Protein AF-A0AA40BLQ3-F1 (afdb_monomer_lite)

Structure (mmCIF, N/CA/C/O backbone):
data_AF-A0AA40BLQ3-F1
#
_entry.id   AF-A0AA40BLQ3-F1
#
loop_
_atom_site.group_PDB
_atom_site.id
_atom_site.type_symbol
_atom_site.label_atom_id
_atom_site.label_alt_id
_atom_site.label_comp_id
_atom_site.label_asym_id
_atom_site.label_entity_id
_atom_site.label_seq_id
_atom_site.pdbx_PDB_ins_code
_atom_site.Cartn_x
_atom_site.Cartn_y
_atom_site.Cartn_z
_atom_site.occupancy
_atom_site.B_iso_or_equiv
_atom_site.auth_seq_id
_atom_site.auth_comp_id
_atom_site.auth_asym_id
_atom_site.auth_atom_id
_atom_site.pdbx_PDB_model_num
ATOM 1 N N . ARG A 1 1 ? 8.616 15.559 1.045 1.00 57.03 1 ARG A N 1
ATOM 2 C CA . ARG A 1 1 ? 8.613 15.301 2.509 1.00 57.03 1 ARG A CA 1
ATOM 3 C C . ARG A 1 1 ? 8.251 13.844 2.797 1.00 57.03 1 ARG A C 1
ATOM 5 O O . ARG A 1 1 ? 8.937 13.217 3.595 1.00 57.03 1 ARG A O 1
ATOM 12 N N . ASP A 1 2 ? 7.285 13.286 2.068 1.00 71.44 2 ASP A N 1
ATOM 13 C CA . ASP A 1 2 ? 6.775 11.929 2.323 1.00 71.44 2 ASP A CA 1
ATOM 14 C C . ASP A 1 2 ? 7.686 10.817 1.805 1.00 71.44 2 ASP A C 1
ATOM 16 O O . ASP A 1 2 ? 7.939 9.869 2.535 1.00 71.44 2 ASP A O 1
ATOM 20 N N . ALA A 1 3 ? 8.308 10.982 0.632 1.00 75.06 3 ALA A N 1
ATOM 21 C CA . ALA A 1 3 ? 9.298 10.019 0.131 1.00 75.06 3 ALA A CA 1
ATOM 22 C C . ALA A 1 3 ? 10.501 9.846 1.083 1.00 75.06 3 ALA A C 1
ATOM 24 O O . ALA A 1 3 ? 10.988 8.740 1.292 1.00 75.06 3 ALA A O 1
ATOM 25 N N . HIS A 1 4 ? 10.948 10.938 1.714 1.00 77.75 4 HIS A N 1
ATOM 26 C CA . HIS A 1 4 ? 12.031 10.900 2.698 1.00 77.75 4 HIS A CA 1
ATOM 27 C C . HIS A 1 4 ? 11.604 10.200 3.997 1.00 77.75 4 HIS A C 1
ATOM 29 O O . HIS A 1 4 ? 12.368 9.416 4.552 1.00 77.75 4 HIS A O 1
ATOM 35 N N . ARG A 1 5 ? 10.375 10.446 4.479 1.00 79.38 5 ARG A N 1
ATOM 36 C CA . ARG A 1 5 ? 9.813 9.710 5.624 1.00 79.38 5 ARG A CA 1
ATOM 37 C C . ARG A 1 5 ? 9.677 8.224 5.316 1.00 79.38 5 ARG A C 1
ATOM 39 O O . ARG A 1 5 ? 10.135 7.417 6.109 1.00 79.38 5 ARG A O 1
ATOM 46 N N . PHE A 1 6 ? 9.140 7.880 4.149 1.00 80.88 6 PHE A N 1
ATOM 47 C CA . PHE A 1 6 ? 9.018 6.501 3.687 1.00 80.88 6 PHE A CA 1
ATOM 48 C C . PHE A 1 6 ? 10.376 5.787 3.675 1.00 80.88 6 PHE A C 1
ATOM 50 O O . PHE A 1 6 ? 10.519 4.726 4.276 1.00 80.88 6 PHE A O 1
ATOM 57 N N . ALA A 1 7 ? 11.396 6.402 3.069 1.00 84.19 7 ALA A N 1
ATOM 58 C CA . ALA A 1 7 ? 12.730 5.815 3.001 1.00 84.19 7 ALA A CA 1
ATOM 59 C C . ALA A 1 7 ? 13.344 5.577 4.390 1.00 84.19 7 ALA A C 1
ATOM 61 O O . ALA A 1 7 ? 13.992 4.557 4.597 1.00 84.19 7 ALA A O 1
ATOM 62 N N . LEU A 1 8 ? 13.122 6.481 5.352 1.00 85.81 8 LEU A N 1
ATOM 63 C CA . LEU A 1 8 ? 13.596 6.302 6.727 1.00 85.81 8 LEU A CA 1
ATOM 64 C C . LEU A 1 8 ? 12.806 5.232 7.487 1.00 85.81 8 LEU A C 1
ATOM 66 O O . LEU A 1 8 ? 13.413 4.397 8.153 1.00 85.81 8 LEU A O 1
ATOM 70 N N . SER A 1 9 ? 11.477 5.232 7.374 1.00 85.12 9 SER A N 1
ATOM 71 C CA . SER A 1 9 ? 10.600 4.277 8.061 1.00 85.12 9 SER A CA 1
ATOM 72 C C . SER A 1 9 ? 10.813 2.840 7.585 1.00 85.12 9 SER A C 1
ATOM 74 O O . SER A 1 9 ? 10.802 1.921 8.397 1.00 85.12 9 SER A O 1
ATOM 76 N N . TYR A 1 10 ? 11.054 2.641 6.287 1.00 85.44 10 TYR A N 1
ATOM 77 C CA . TYR A 1 10 ? 11.221 1.313 5.685 1.00 85.44 10 TYR A CA 1
ATOM 78 C C . TYR A 1 10 ? 12.672 0.978 5.328 1.00 85.44 10 TYR A C 1
ATOM 80 O O . TYR A 1 10 ? 12.923 -0.016 4.645 1.00 85.44 10 TYR A O 1
ATOM 88 N N . ARG A 1 11 ? 13.637 1.769 5.819 1.00 90.25 11 ARG A N 1
ATOM 89 C CA . ARG A 1 11 ? 15.070 1.618 5.528 1.00 90.25 11 ARG A CA 1
ATOM 90 C C . ARG A 1 11 ? 15.557 0.181 5.686 1.00 90.25 11 ARG A C 1
ATOM 92 O O . ARG A 1 11 ? 16.210 -0.343 4.794 1.00 90.25 11 ARG A O 1
ATOM 99 N N . TRP A 1 12 ? 15.184 -0.458 6.793 1.00 88.69 12 TRP A N 1
ATOM 100 C CA . TRP A 1 12 ? 15.569 -1.834 7.100 1.00 88.69 12 TRP A CA 1
ATOM 101 C C . TRP A 1 12 ? 15.154 -2.825 6.004 1.00 88.69 12 TRP A C 1
ATOM 103 O O . TRP A 1 12 ? 15.953 -3.652 5.576 1.00 88.69 12 TRP A O 1
ATOM 113 N N . VAL A 1 13 ? 13.919 -2.719 5.506 1.00 88.62 13 VAL A N 1
ATOM 114 C CA . VAL A 1 13 ? 13.393 -3.603 4.453 1.00 88.62 13 VAL A CA 1
ATOM 115 C C . VAL A 1 13 ? 14.105 -3.346 3.127 1.00 88.62 13 VAL A C 1
ATOM 117 O O . VAL A 1 13 ? 14.470 -4.289 2.427 1.00 88.62 13 VAL A O 1
ATOM 120 N N . ILE A 1 14 ? 14.337 -2.071 2.805 1.00 88.81 14 ILE A N 1
ATOM 121 C CA . ILE A 1 14 ? 15.025 -1.656 1.578 1.00 88.81 14 ILE A CA 1
ATOM 122 C C . ILE A 1 14 ? 16.477 -2.156 1.576 1.00 88.81 14 ILE A C 1
ATOM 124 O O . ILE A 1 14 ? 16.952 -2.628 0.548 1.00 88.81 14 ILE A O 1
ATOM 128 N N . GLU A 1 15 ? 17.173 -2.095 2.715 1.00 91.81 15 GLU A N 1
ATOM 129 C CA . GLU A 1 15 ? 18.561 -2.559 2.842 1.00 91.81 15 GLU A CA 1
ATOM 130 C C . GLU A 1 15 ? 18.679 -4.090 2.785 1.00 91.81 15 GLU A C 1
ATOM 132 O O . GLU A 1 15 ? 19.634 -4.605 2.207 1.00 91.81 15 GLU A O 1
ATOM 137 N N . GLN A 1 16 ? 17.711 -4.830 3.336 1.00 93.19 16 GLN A N 1
ATOM 138 C CA . GLN A 1 16 ? 17.728 -6.298 3.311 1.00 93.19 16 GLN A CA 1
ATOM 139 C C . GLN A 1 16 ? 17.317 -6.900 1.963 1.00 93.19 16 GLN A C 1
ATOM 141 O O . GLN A 1 16 ? 17.788 -7.978 1.601 1.00 93.19 16 GLN A O 1
ATOM 146 N N . ALA A 1 17 ? 16.429 -6.231 1.225 1.00 89.38 17 ALA A N 1
ATOM 147 C CA . ALA A 1 17 ? 15.848 -6.758 -0.008 1.00 89.38 17 ALA A CA 1
ATOM 148 C C . ALA A 1 17 ? 15.738 -5.677 -1.104 1.00 89.38 17 ALA A C 1
ATOM 150 O O . ALA A 1 17 ? 14.639 -5.392 -1.593 1.00 89.38 17 ALA A O 1
ATOM 151 N N . PRO A 1 18 ? 16.863 -5.059 -1.516 1.00 85.62 18 PRO A N 1
ATOM 152 C CA . PRO A 1 18 ? 16.845 -3.898 -2.407 1.00 85.62 18 PRO A CA 1
ATOM 153 C C . PRO A 1 18 ? 16.255 -4.225 -3.781 1.00 85.62 18 PRO A C 1
ATOM 155 O O . PRO A 1 18 ? 15.483 -3.439 -4.328 1.00 85.62 18 PRO A O 1
ATOM 158 N N . LEU A 1 19 ? 16.554 -5.411 -4.323 1.00 85.69 19 LEU A N 1
ATOM 159 C CA . LEU A 1 19 ? 16.036 -5.831 -5.623 1.00 85.69 19 LEU A CA 1
ATOM 160 C C . LEU A 1 19 ? 14.528 -6.106 -5.574 1.00 85.69 19 LEU A C 1
ATOM 162 O O . LEU A 1 19 ? 13.806 -5.736 -6.494 1.00 85.69 19 LEU A O 1
ATOM 166 N N . GLN A 1 20 ? 14.033 -6.718 -4.495 1.00 86.25 20 GLN A N 1
ATOM 167 C CA . GLN A 1 20 ? 12.602 -6.955 -4.303 1.00 86.25 20 GLN A CA 1
ATOM 168 C C . GLN A 1 20 ? 11.838 -5.643 -4.088 1.00 86.25 20 GLN A C 1
ATOM 170 O O . GLN A 1 20 ? 10.748 -5.468 -4.638 1.00 86.25 20 GLN A O 1
ATOM 175 N N . ALA A 1 21 ? 12.409 -4.700 -3.333 1.00 85.56 21 ALA A N 1
ATOM 176 C CA . ALA A 1 21 ? 11.837 -3.368 -3.161 1.00 85.56 21 ALA A CA 1
ATOM 177 C C . ALA A 1 21 ? 11.759 -2.625 -4.507 1.00 85.56 21 ALA A C 1
ATOM 179 O O . ALA A 1 21 ? 10.723 -2.055 -4.842 1.00 85.56 21 ALA A O 1
ATOM 180 N N . TYR A 1 22 ? 12.809 -2.716 -5.324 1.00 83.94 22 TYR A N 1
ATOM 181 C CA . TYR A 1 22 ? 12.837 -2.134 -6.664 1.00 83.94 22 TYR A CA 1
ATOM 182 C C . TYR A 1 22 ? 11.815 -2.775 -7.618 1.00 83.94 22 TYR A C 1
ATOM 184 O O . TYR A 1 22 ? 10.989 -2.081 -8.212 1.00 83.94 22 TYR A O 1
ATOM 192 N N . ALA A 1 23 ? 11.819 -4.107 -7.720 1.00 83.81 23 ALA A N 1
ATOM 193 C CA . ALA A 1 23 ? 10.913 -4.848 -8.593 1.00 83.81 23 ALA A CA 1
ATOM 194 C C . ALA A 1 23 ? 9.443 -4.618 -8.217 1.00 83.81 23 ALA A C 1
ATOM 196 O O . ALA A 1 23 ? 8.608 -4.416 -9.096 1.00 83.81 23 ALA A O 1
ATOM 197 N N . SER A 1 24 ? 9.117 -4.593 -6.921 1.00 84.38 24 SER A N 1
ATOM 198 C CA . SER A 1 24 ? 7.752 -4.299 -6.473 1.00 84.38 24 SER A CA 1
ATOM 199 C C . SER A 1 24 ? 7.341 -2.864 -6.820 1.00 84.38 24 SER A C 1
ATOM 201 O O . SER A 1 24 ? 6.254 -2.668 -7.361 1.00 84.38 24 SER A O 1
ATOM 203 N N . ALA A 1 25 ? 8.218 -1.874 -6.630 1.00 83.31 25 ALA A N 1
ATOM 204 C CA . ALA A 1 25 ? 7.936 -0.491 -7.008 1.00 83.31 25 ALA A CA 1
ATOM 205 C C . ALA A 1 25 ? 7.631 -0.332 -8.511 1.00 83.31 25 ALA A C 1
ATOM 207 O O . ALA A 1 25 ? 6.691 0.375 -8.869 1.00 83.31 25 ALA A O 1
ATOM 208 N N . LEU A 1 26 ? 8.365 -1.019 -9.393 1.00 83.94 26 LEU A N 1
ATOM 209 C CA . LEU A 1 26 ? 8.106 -1.016 -10.842 1.00 83.94 26 LEU A CA 1
ATOM 210 C C . LEU A 1 26 ? 6.784 -1.697 -11.212 1.00 83.94 26 LEU A C 1
ATOM 212 O O . LEU A 1 26 ? 5.991 -1.179 -12.006 1.00 83.94 26 LEU A O 1
ATOM 216 N N . VAL A 1 27 ? 6.524 -2.862 -10.620 1.00 83.19 27 VAL A N 1
ATOM 217 C CA . VAL A 1 27 ? 5.322 -3.660 -10.894 1.00 83.19 27 VAL A CA 1
ATOM 218 C C . VAL A 1 27 ? 4.064 -2.900 -10.489 1.00 83.19 27 VAL A C 1
ATOM 220 O O . VAL A 1 27 ? 3.124 -2.821 -11.284 1.00 83.19 27 VAL A O 1
ATOM 223 N N . PHE A 1 28 ? 4.079 -2.283 -9.307 1.00 81.75 28 PHE A N 1
ATOM 224 C CA . PHE A 1 28 ? 2.954 -1.531 -8.751 1.00 81.75 28 PHE A CA 1
ATOM 225 C C . PHE A 1 28 ? 2.921 -0.053 -9.162 1.00 81.75 28 PHE A C 1
ATOM 227 O O . PHE A 1 28 ? 1.988 0.658 -8.794 1.00 81.75 28 PHE A O 1
ATOM 234 N N . ALA A 1 29 ? 3.883 0.426 -9.956 1.00 80.19 29 ALA A N 1
ATOM 235 C CA . ALA A 1 29 ? 3.800 1.767 -10.515 1.00 80.19 29 ALA A CA 1
ATOM 236 C C . ALA A 1 29 ? 2.580 1.901 -11.445 1.00 80.19 29 ALA A C 1
ATOM 238 O O . ALA A 1 29 ? 2.271 1.015 -12.251 1.00 80.19 29 ALA A O 1
ATOM 239 N N . LEU A 1 30 ? 1.921 3.055 -11.341 1.00 77.88 30 LEU A N 1
ATOM 240 C CA . LEU A 1 30 ? 0.843 3.522 -12.212 1.00 77.88 30 LEU A CA 1
ATOM 241 C C . LEU A 1 30 ? 1.187 3.342 -13.696 1.00 77.88 30 LEU A C 1
ATOM 243 O O . LEU A 1 30 ? 2.278 3.722 -14.128 1.00 77.88 30 LEU A O 1
ATOM 247 N N . ALA A 1 31 ? 0.243 2.824 -14.487 1.00 75.88 31 ALA A N 1
ATOM 248 C CA . ALA A 1 31 ? 0.454 2.533 -15.909 1.00 75.88 31 ALA A CA 1
ATOM 249 C C . ALA A 1 31 ? 0.873 3.770 -16.731 1.00 75.88 31 ALA A C 1
ATOM 251 O O . ALA A 1 31 ? 1.665 3.642 -17.662 1.00 75.88 31 ALA A O 1
ATOM 252 N N . GLY A 1 32 ? 0.386 4.960 -16.360 1.00 76.88 32 GLY A N 1
ATOM 253 C CA . GLY A 1 32 ? 0.742 6.237 -16.991 1.00 76.88 32 GLY A CA 1
ATOM 254 C C . GLY A 1 32 ? 1.917 6.983 -16.346 1.00 76.88 32 GLY A C 1
ATOM 255 O O . GLY A 1 32 ? 2.222 8.099 -16.759 1.00 76.88 32 GLY A O 1
ATOM 256 N N . SER A 1 33 ? 2.565 6.423 -15.318 1.00 81.38 33 SER A N 1
ATOM 257 C CA . SER A 1 33 ? 3.660 7.107 -14.621 1.00 81.38 33 SER A CA 1
ATOM 258 C C . SER A 1 33 ? 4.921 7.188 -15.480 1.00 81.38 33 SER A C 1
ATOM 260 O O . SER A 1 33 ? 5.312 6.214 -16.128 1.00 81.38 33 SER A O 1
ATOM 262 N N . LEU A 1 34 ? 5.624 8.323 -15.393 1.00 82.38 34 LEU A N 1
ATOM 263 C CA . LEU A 1 34 ? 6.947 8.514 -15.999 1.00 82.38 34 LEU A CA 1
ATOM 264 C C . LEU A 1 34 ? 7.934 7.415 -15.584 1.00 82.38 34 LEU A C 1
ATOM 266 O O . LEU A 1 34 ? 8.732 6.977 -16.403 1.00 82.38 34 LEU A O 1
ATOM 270 N N . ILE A 1 35 ? 7.844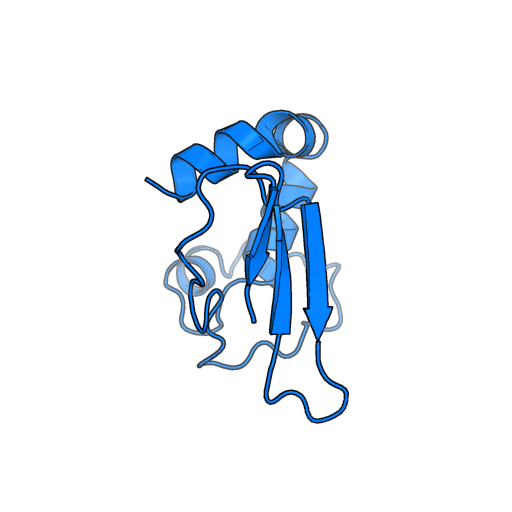 6.916 -14.348 1.00 81.25 35 ILE A N 1
ATOM 271 C CA . ILE A 1 35 ? 8.711 5.837 -13.853 1.00 81.25 35 ILE A CA 1
ATOM 272 C C . ILE A 1 35 ? 8.465 4.556 -14.660 1.00 81.25 35 ILE A C 1
ATOM 274 O O . ILE A 1 35 ? 9.404 3.939 -15.152 1.00 81.25 35 ILE A O 1
ATOM 278 N N . LYS A 1 36 ? 7.199 4.188 -14.880 1.00 81.81 36 LYS A N 1
ATOM 279 C CA . LYS A 1 36 ? 6.846 2.992 -15.655 1.00 81.81 36 LYS A CA 1
ATOM 280 C C . LYS A 1 36 ? 7.241 3.122 -17.126 1.00 81.81 36 LYS A C 1
ATOM 282 O O . LYS A 1 36 ? 7.626 2.136 -17.745 1.00 81.81 36 LYS A O 1
ATOM 287 N N . ALA A 1 37 ? 7.187 4.337 -17.674 1.00 83.75 37 ALA A N 1
ATOM 288 C CA . ALA A 1 37 ? 7.636 4.622 -19.033 1.00 83.75 37 ALA A CA 1
ATOM 289 C C . ALA A 1 37 ? 9.168 4.542 -19.178 1.00 83.75 37 ALA A C 1
ATOM 291 O O . ALA A 1 37 ? 9.655 3.885 -20.096 1.00 83.75 37 ALA A O 1
ATOM 292 N N . CYS A 1 38 ? 9.926 5.174 -18.276 1.00 88.69 38 CYS A N 1
ATOM 293 C CA . CYS A 1 38 ? 11.390 5.218 -18.324 1.00 88.69 38 CYS A CA 1
ATOM 294 C C . CYS A 1 38 ? 12.039 3.855 -18.057 1.00 88.69 38 CYS A C 1
ATOM 296 O O . CYS A 1 38 ? 13.031 3.521 -18.695 1.00 88.69 38 CYS A O 1
ATOM 298 N N . PHE A 1 39 ? 11.464 3.064 -17.152 1.00 86.12 39 PHE A N 1
ATOM 299 C CA . PHE A 1 39 ? 12.035 1.796 -16.693 1.00 86.12 39 PHE A CA 1
ATOM 300 C C . PHE A 1 39 ? 11.301 0.569 -17.250 1.00 86.12 39 PHE A C 1
ATOM 302 O O . PHE A 1 39 ? 11.411 -0.533 -16.720 1.00 86.12 39 PHE A O 1
ATOM 309 N N . LYS A 1 40 ? 10.562 0.733 -18.353 1.00 83.38 40 LYS A N 1
ATOM 310 C CA . LYS A 1 40 ? 9.811 -0.355 -18.998 1.00 83.38 40 LYS A CA 1
ATOM 311 C C . LYS A 1 40 ? 10.692 -1.553 -19.380 1.00 83.38 40 LYS A C 1
ATOM 313 O O . LYS A 1 40 ? 10.228 -2.685 -19.361 1.00 83.38 40 LYS A O 1
ATOM 318 N N . ALA A 1 41 ? 11.953 -1.302 -19.734 1.00 86.00 41 ALA A N 1
ATOM 319 C CA . ALA A 1 41 ? 12.917 -2.340 -20.104 1.00 86.00 41 ALA A CA 1
ATOM 320 C C . ALA A 1 41 ? 13.442 -3.152 -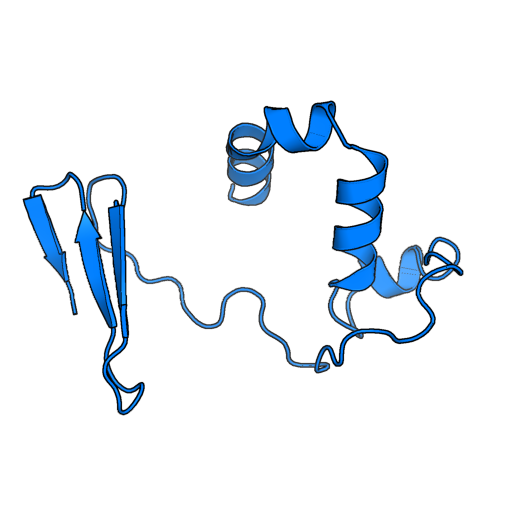18.905 1.00 86.00 41 ALA A C 1
ATOM 322 O O . ALA A 1 41 ? 14.042 -4.202 -19.099 1.00 86.00 41 ALA A O 1
ATOM 323 N N . GLU A 1 42 ? 13.230 -2.665 -17.683 1.00 86.31 42 GLU A N 1
ATOM 324 C CA . GLU A 1 42 ? 13.694 -3.293 -16.442 1.00 86.31 42 GLU A CA 1
ATOM 325 C C . GLU A 1 42 ? 12.570 -4.060 -15.734 1.00 86.31 42 GLU A C 1
ATOM 327 O O . GLU A 1 42 ? 12.722 -4.510 -14.596 1.00 86.31 42 GLU A O 1
ATOM 332 N N . GLU A 1 43 ? 11.417 -4.207 -16.392 1.00 84.00 43 GLU A N 1
ATOM 333 C CA . GLU A 1 43 ? 10.309 -4.975 -15.849 1.00 84.00 43 GLU A CA 1
ATOM 334 C C . GLU A 1 43 ? 10.694 -6.458 -15.722 1.00 84.00 43 GLU A C 1
ATOM 336 O O . GLU A 1 43 ? 11.245 -7.036 -16.659 1.00 84.00 43 GLU A O 1
ATOM 341 N N . PRO A 1 44 ? 10.408 -7.107 -14.581 1.00 80.56 44 PRO A N 1
ATOM 342 C CA . PRO A 1 44 ? 10.886 -8.462 -14.369 1.00 80.56 44 PRO A CA 1
ATOM 343 C C . PRO A 1 44 ? 10.132 -9.481 -15.235 1.00 80.56 44 PRO A C 1
ATOM 345 O O . PRO A 1 44 ? 8.932 -9.690 -15.055 1.00 80.56 44 PRO A O 1
ATOM 348 N N . ASP A 1 45 ? 10.857 -10.195 -16.099 1.00 81.31 45 ASP A N 1
ATOM 349 C CA . ASP A 1 45 ? 10.296 -11.211 -17.010 1.00 81.31 45 ASP A CA 1
ATOM 350 C C . ASP A 1 45 ? 9.640 -12.404 -16.291 1.00 81.31 45 ASP A C 1
ATOM 352 O O . ASP A 1 45 ? 8.795 -13.108 -16.847 1.00 81.31 45 ASP A O 1
ATOM 356 N N . TRP A 1 46 ? 10.018 -12.653 -15.032 1.00 81.94 46 TRP A N 1
ATOM 357 C CA . TRP A 1 46 ? 9.469 -13.745 -14.223 1.00 81.94 46 TRP A CA 1
ATOM 358 C C . TRP A 1 46 ? 8.032 -13.483 -13.741 1.00 81.94 46 TRP A C 1
ATOM 360 O O . TRP A 1 46 ? 7.367 -14.401 -13.254 1.00 81.94 46 TRP A O 1
ATOM 370 N N . ILE A 1 47 ? 7.515 -12.263 -13.912 1.00 78.81 47 ILE A N 1
ATOM 371 C CA . ILE A 1 47 ? 6.131 -11.907 -13.592 1.00 78.81 47 ILE A CA 1
ATOM 372 C C . ILE A 1 47 ? 5.269 -12.129 -14.834 1.00 78.81 47 ILE A C 1
ATOM 374 O O . ILE A 1 47 ? 5.119 -11.263 -15.690 1.00 78.81 47 ILE A O 1
ATOM 378 N N . ARG A 1 48 ? 4.674 -13.323 -14.919 1.00 70.62 48 ARG A N 1
ATOM 379 C CA . ARG A 1 48 ? 3.822 -13.730 -16.051 1.00 70.62 48 ARG A CA 1
ATOM 380 C C . ARG A 1 48 ? 2.514 -12.947 -16.159 1.00 70.62 48 ARG A C 1
ATOM 382 O O . ARG A 1 48 ? 2.033 -12.723 -17.265 1.00 70.62 48 ARG A O 1
ATOM 389 N N . THR A 1 49 ? 1.947 -12.541 -15.026 1.00 73.88 49 THR A N 1
ATOM 390 C CA . THR A 1 49 ? 0.681 -11.805 -14.966 1.00 73.88 49 THR A CA 1
ATOM 391 C C . THR A 1 49 ? 0.909 -10.535 -14.177 1.00 73.88 49 THR A C 1
ATOM 393 O O . THR A 1 49 ? 1.223 -10.590 -12.987 1.00 73.88 49 THR A O 1
ATOM 396 N N . LYS A 1 50 ? 0.762 -9.385 -14.833 1.00 72.06 50 LYS A N 1
ATOM 397 C CA . LYS A 1 50 ? 0.824 -8.113 -14.123 1.00 72.06 50 LYS A CA 1
ATOM 398 C C . LYS A 1 50 ? -0.456 -7.912 -13.315 1.00 72.06 50 LYS A C 1
ATOM 400 O O . LYS A 1 50 ? -1.531 -8.258 -13.812 1.00 72.06 50 LYS A O 1
ATOM 405 N N . PRO A 1 51 ? -0.359 -7.354 -12.099 1.00 70.62 51 PRO A N 1
ATOM 406 C CA . PRO A 1 51 ? -1.545 -6.906 -11.391 1.00 70.62 51 PRO A CA 1
ATOM 407 C C . PRO A 1 51 ? -2.298 -5.902 -12.267 1.00 70.62 51 PRO A C 1
ATOM 409 O O . PRO A 1 51 ? -1.683 -5.095 -12.971 1.00 70.62 51 PRO A O 1
ATOM 412 N N . VAL A 1 52 ? -3.629 -5.969 -12.237 1.00 72.88 52 VAL A N 1
ATOM 413 C CA . VAL A 1 52 ? -4.465 -4.934 -12.846 1.00 72.88 52 VAL A CA 1
ATOM 414 C C . VAL A 1 52 ? -4.266 -3.677 -12.009 1.00 72.88 52 VAL A C 1
ATOM 416 O O . VAL A 1 52 ? -4.727 -3.601 -10.876 1.00 72.88 52 VAL A O 1
ATOM 419 N N . VAL A 1 53 ? -3.506 -2.729 -12.548 1.00 71.12 53 VAL A N 1
ATOM 420 C CA . VAL A 1 53 ? -3.326 -1.398 -11.971 1.00 71.12 53 VAL A CA 1
ATOM 421 C C . VAL A 1 53 ? -4.012 -0.439 -12.926 1.00 71.12 53 VAL A C 1
ATOM 423 O O . VAL A 1 53 ? -3.582 -0.292 -14.073 1.00 71.12 53 VAL A O 1
ATOM 426 N N . GLU A 1 54 ? -5.113 0.149 -12.472 1.00 70.19 54 GLU A N 1
ATOM 427 C CA . GLU A 1 54 ? -5.899 1.093 -13.262 1.00 70.19 54 GLU A CA 1
ATOM 428 C C . GLU A 1 54 ? -5.068 2.348 -13.581 1.00 70.19 54 GLU A C 1
ATOM 430 O O . GLU A 1 54 ? -4.135 2.712 -12.857 1.00 70.19 54 GLU A O 1
ATOM 435 N N . ALA A 1 55 ? -5.363 2.999 -14.708 1.00 66.75 55 ALA A N 1
ATOM 436 C CA . ALA A 1 55 ? -4.621 4.186 -15.142 1.00 66.75 55 ALA A CA 1
ATOM 437 C C . ALA A 1 55 ? -4.798 5.368 -14.172 1.00 66.75 55 ALA A C 1
ATOM 439 O O . ALA A 1 55 ? -3.913 6.215 -14.053 1.00 66.75 55 ALA A O 1
ATOM 440 N N . ASP A 1 56 ? -5.927 5.383 -13.476 1.00 67.69 56 ASP A N 1
ATOM 441 C CA . ASP A 1 56 ? -6.384 6.327 -12.465 1.00 67.69 56 ASP A CA 1
ATOM 442 C C . ASP A 1 56 ? -6.194 5.812 -11.028 1.00 67.69 56 ASP A C 1
ATOM 444 O O . ASP A 1 56 ? -6.679 6.437 -10.085 1.00 67.69 56 ASP A O 1
ATOM 448 N N . TRP A 1 57 ? -5.433 4.724 -10.835 1.00 67.31 57 TRP A N 1
ATOM 449 C CA . TRP A 1 57 ? -5.084 4.216 -9.508 1.00 67.31 57 TRP A CA 1
ATOM 450 C C . TRP A 1 57 ? -4.358 5.282 -8.677 1.00 67.31 57 TRP A C 1
ATOM 452 O O . TRP A 1 57 ? -3.151 5.502 -8.798 1.00 67.31 57 TRP A O 1
ATOM 462 N N . ASN A 1 58 ? -5.073 5.945 -7.779 1.00 66.94 58 ASN A N 1
ATOM 463 C CA . ASN A 1 58 ? -4.447 6.891 -6.876 1.00 66.94 58 ASN A CA 1
ATOM 464 C C . ASN A 1 58 ? -3.868 6.142 -5.668 1.00 66.94 58 ASN A C 1
ATOM 466 O O . ASN A 1 58 ? -4.607 5.599 -4.850 1.00 66.94 58 ASN A O 1
ATOM 470 N N . ALA A 1 59 ? -2.537 6.160 -5.528 1.00 68.12 59 ALA A N 1
ATOM 471 C CA . ALA A 1 59 ? -1.840 5.561 -4.387 1.00 68.12 59 ALA A CA 1
ATOM 472 C C . ALA A 1 59 ? -2.279 6.148 -3.029 1.00 68.12 59 ALA A C 1
ATOM 474 O O . ALA A 1 59 ? -2.081 5.511 -1.998 1.00 68.12 59 ALA A O 1
ATOM 475 N N . CYS A 1 60 ? -2.877 7.344 -3.022 1.00 74.06 60 CYS A N 1
ATOM 476 C CA . CYS A 1 60 ? -3.528 7.934 -1.861 1.00 74.06 60 CYS A CA 1
ATOM 477 C C . CYS A 1 60 ? -4.792 8.687 -2.298 1.00 74.06 60 CYS A C 1
ATOM 479 O O . CYS A 1 60 ? -4.732 9.860 -2.669 1.00 74.06 60 CYS A O 1
ATOM 481 N N . LEU A 1 61 ? -5.945 8.010 -2.259 1.00 77.19 61 LEU A N 1
ATOM 482 C CA . LEU A 1 61 ? -7.244 8.625 -2.567 1.00 77.19 61 LEU A CA 1
ATOM 483 C C . LEU A 1 61 ? -7.561 9.792 -1.624 1.00 77.19 61 LEU A C 1
ATOM 485 O O . LEU A 1 61 ? -8.091 10.812 -2.059 1.00 77.19 61 LEU A O 1
ATOM 489 N N . GLN A 1 62 ? -7.215 9.643 -0.345 1.00 81.31 62 GLN A N 1
ATOM 490 C CA . GLN A 1 62 ? -7.459 10.640 0.685 1.00 81.31 62 GLN A CA 1
ATOM 491 C C . GLN A 1 62 ? -6.491 10.439 1.854 1.00 81.31 62 GLN A C 1
ATOM 493 O O . GLN A 1 62 ? -6.354 9.331 2.370 1.00 81.31 62 GLN A O 1
ATOM 498 N N . THR A 1 63 ? -5.860 11.523 2.305 1.00 84.00 63 THR A N 1
ATOM 499 C CA . THR A 1 63 ? -5.092 11.533 3.554 1.00 84.00 63 THR A CA 1
ATOM 500 C C . THR A 1 63 ? -6.016 11.954 4.691 1.00 84.00 63 THR A C 1
ATOM 502 O O . THR A 1 63 ? -6.579 13.049 4.664 1.00 84.00 63 THR A O 1
ATOM 505 N N . LEU A 1 64 ? -6.178 11.090 5.693 1.00 85.44 64 LEU A N 1
ATOM 506 C CA . LEU A 1 64 ? -6.931 11.400 6.907 1.00 85.44 64 LEU A CA 1
ATOM 507 C C . LEU A 1 64 ? -5.981 11.994 7.947 1.00 85.44 64 LEU A C 1
ATOM 509 O O . LEU A 1 64 ? -5.248 11.283 8.632 1.00 85.44 64 LEU A O 1
ATOM 513 N N . GLU A 1 65 ? -5.965 13.321 8.025 1.00 86.62 65 GLU A N 1
ATOM 514 C CA . GLU A 1 65 ? -5.179 14.061 9.010 1.00 86.62 65 GLU A CA 1
ATOM 515 C C . GLU A 1 65 ? -6.008 14.353 10.266 1.00 86.62 65 GLU A C 1
ATOM 517 O O . GLU A 1 65 ? -7.227 14.508 10.213 1.00 86.62 65 GLU A O 1
ATOM 522 N N . GLY A 1 66 ? -5.340 14.473 11.413 1.00 86.94 66 GLY A N 1
ATOM 523 C CA . GLY A 1 66 ? -5.975 14.963 12.637 1.00 86.94 66 GLY A CA 1
ATOM 524 C C . GLY A 1 66 ? -5.558 14.248 13.912 1.00 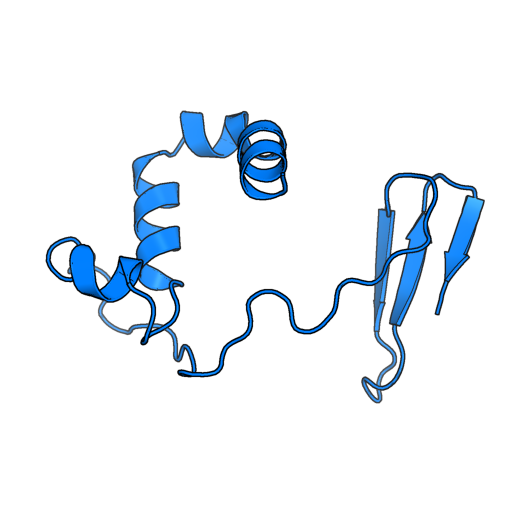86.94 66 GLY A C 1
ATOM 525 O O . GLY A 1 66 ? -5.833 14.777 14.989 1.00 86.94 66 GLY A O 1
ATOM 526 N N . HIS A 1 67 ? -4.927 13.076 13.820 1.00 92.56 67 HIS A N 1
ATOM 527 C CA . HIS A 1 67 ? -4.288 12.449 14.974 1.00 92.56 67 HIS A CA 1
ATOM 528 C C . HIS A 1 67 ? -2.988 13.175 15.330 1.00 92.56 67 HIS A C 1
ATOM 530 O O . HIS A 1 67 ? -2.207 13.554 14.456 1.00 92.56 67 HIS A O 1
ATOM 536 N N . GLY A 1 68 ? -2.789 13.406 16.625 1.00 91.50 68 GLY A N 1
ATOM 537 C CA . GLY A 1 68 ? -1.614 14.081 17.175 1.00 91.50 68 GLY A CA 1
ATOM 538 C C . GLY A 1 68 ? -0.427 13.147 17.408 1.00 91.50 68 GLY A C 1
ATOM 539 O O . GLY A 1 68 ? 0.675 13.624 17.668 1.00 91.50 68 GLY A O 1
ATOM 540 N N . ASN A 1 69 ? -0.645 11.834 17.315 1.00 91.44 69 ASN A N 1
ATOM 541 C CA . ASN A 1 69 ? 0.367 10.803 17.517 1.00 91.44 69 ASN A CA 1
ATOM 542 C C . ASN A 1 69 ? 0.168 9.633 16.533 1.00 91.44 69 ASN A C 1
ATOM 544 O O . ASN A 1 69 ? -0.646 9.726 15.611 1.00 91.44 69 ASN A O 1
ATOM 548 N N . SER A 1 70 ? 0.957 8.566 16.683 1.00 90.62 70 SER A N 1
ATOM 549 C CA . SER A 1 70 ? 0.902 7.394 15.811 1.00 90.62 70 SER A CA 1
ATOM 550 C C . SER A 1 70 ? -0.474 6.733 15.851 1.00 90.62 70 SER A C 1
ATOM 552 O O . SER A 1 70 ? -0.983 6.420 16.923 1.00 90.62 70 SER A O 1
ATOM 554 N N . VAL A 1 71 ? -1.045 6.489 14.670 1.00 93.69 71 VAL A N 1
ATOM 555 C CA . VAL A 1 71 ? -2.250 5.666 14.515 1.00 93.69 71 VAL A CA 1
ATOM 556 C C . VAL A 1 71 ? -1.851 4.208 14.723 1.00 93.69 71 VAL A C 1
ATOM 558 O O . VAL A 1 71 ? -0.910 3.730 14.084 1.00 93.69 71 VAL A O 1
ATOM 561 N N . CYS A 1 72 ? -2.542 3.516 15.621 1.00 93.00 72 CYS A N 1
ATOM 562 C CA . CYS A 1 72 ? -2.216 2.150 16.022 1.00 93.00 72 CYS A CA 1
ATOM 563 C C . CYS A 1 72 ? -3.098 1.126 15.302 1.00 93.00 72 CYS A C 1
ATOM 565 O O . CYS A 1 72 ? -2.621 0.040 14.968 1.00 93.00 72 CYS A O 1
ATOM 567 N N . SER A 1 73 ? -4.355 1.468 15.015 1.00 90.94 73 SER A N 1
ATOM 568 C CA . SER A 1 73 ? -5.271 0.602 14.276 1.00 90.94 73 SER A CA 1
ATOM 569 C C . SER A 1 73 ? -6.341 1.397 13.507 1.00 90.94 73 SER A C 1
ATOM 571 O O . SER A 1 73 ? -6.555 2.597 13.709 1.00 90.94 73 SER A O 1
ATOM 573 N N . VAL A 1 74 ? -6.954 0.719 12.532 1.00 93.62 74 VAL A N 1
ATOM 574 C CA . VAL A 1 74 ? -8.014 1.249 11.667 1.00 93.62 74 VAL A CA 1
ATOM 5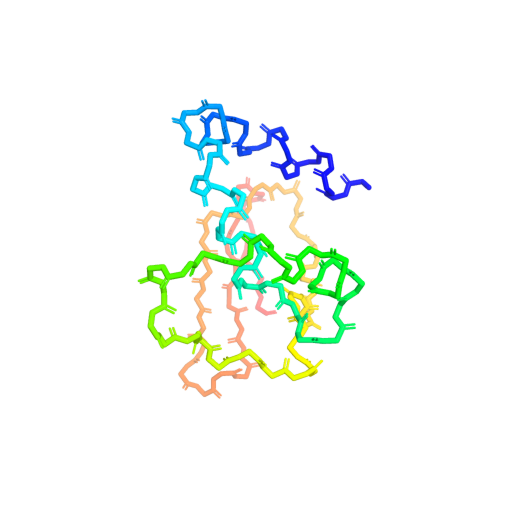75 C 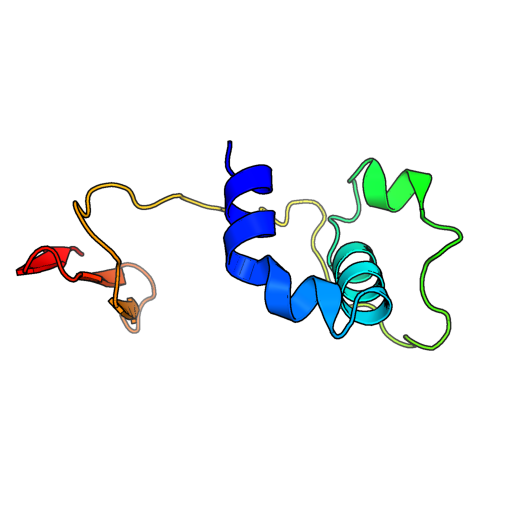C . VAL A 1 74 ? -9.070 0.173 11.411 1.00 93.62 74 VAL A C 1
ATOM 577 O O . VAL A 1 74 ? -8.738 -0.994 11.196 1.00 93.62 74 VAL A O 1
ATOM 580 N N . ALA A 1 75 ? -10.346 0.555 11.398 1.00 94.69 75 ALA A N 1
ATOM 581 C CA . ALA A 1 75 ? -11.470 -0.341 11.147 1.00 94.69 75 ALA A CA 1
ATOM 582 C C . ALA A 1 75 ? -12.466 0.286 10.169 1.00 94.69 75 ALA A C 1
ATOM 584 O O . ALA A 1 75 ? -12.936 1.403 10.372 1.00 94.69 75 ALA A O 1
ATOM 585 N N . PHE A 1 76 ? -12.831 -0.453 9.123 1.00 93.94 76 PHE A N 1
ATOM 586 C CA . PHE A 1 76 ? -13.843 -0.017 8.165 1.00 93.94 76 PHE A CA 1
ATOM 587 C C . PHE A 1 76 ? -15.241 -0.441 8.610 1.00 93.94 76 PHE A C 1
ATOM 589 O O . PHE A 1 76 ? -15.454 -1.546 9.114 1.00 93.94 76 PHE A O 1
ATOM 596 N N . SER A 1 77 ? -16.208 0.438 8.378 1.00 92.50 77 SER A N 1
ATOM 597 C CA . SER A 1 77 ? -17.624 0.079 8.431 1.00 92.50 77 SER A CA 1
ATOM 598 C C . SER A 1 77 ? -17.967 -0.960 7.348 1.00 92.50 77 SER A C 1
ATOM 600 O O . SER A 1 77 ? -17.369 -0.940 6.270 1.00 92.50 77 SER A O 1
ATOM 602 N N . PRO A 1 78 ? -18.941 -1.860 7.586 1.00 91.62 78 PRO A N 1
ATOM 603 C CA . PRO A 1 78 ? -19.322 -2.881 6.606 1.00 91.62 78 PRO A CA 1
ATOM 604 C C . PRO A 1 78 ? -19.857 -2.316 5.283 1.00 91.62 78 PRO A C 1
ATOM 606 O O . PRO A 1 78 ? -19.790 -2.990 4.260 1.00 91.62 78 PRO A O 1
ATOM 609 N N . ASP A 1 79 ? -20.401 -1.097 5.307 1.00 92.31 79 ASP A N 1
ATOM 610 C CA . ASP A 1 79 ? -20.898 -0.381 4.128 1.00 92.31 79 ASP A CA 1
ATOM 611 C C . ASP A 1 79 ? -19.808 0.446 3.418 1.00 92.31 79 ASP A C 1
ATOM 613 O O . ASP A 1 79 ? -20.072 1.026 2.365 1.00 92.31 79 ASP A O 1
ATOM 617 N N . GLY A 1 80 ? -18.591 0.500 3.974 1.00 88.81 80 GLY A N 1
ATOM 618 C CA . GLY A 1 80 ? -17.449 1.229 3.427 1.00 88.81 80 GLY A CA 1
ATOM 619 C C . GLY A 1 80 ? -17.568 2.754 3.491 1.00 88.81 80 GLY A C 1
ATOM 620 O O . GLY A 1 80 ? -16.717 3.441 2.932 1.00 88.81 80 GLY A O 1
ATOM 621 N N . GLN A 1 81 ? -18.592 3.307 4.151 1.00 91.00 81 GLN A N 1
ATOM 622 C CA . GLN A 1 81 ? -18.826 4.759 4.174 1.00 91.00 81 GLN A CA 1
ATOM 623 C C . GLN A 1 81 ? -18.047 5.482 5.273 1.00 91.00 81 GLN A C 1
ATOM 625 O O . GLN A 1 81 ? -17.873 6.698 5.221 1.00 91.00 81 GLN A O 1
ATOM 630 N N . ARG A 1 82 ? -17.621 4.746 6.299 1.00 90.75 82 ARG A N 1
ATOM 631 C CA . ARG A 1 82 ? -16.904 5.262 7.471 1.00 90.75 82 ARG A CA 1
ATOM 632 C C . ARG A 1 82 ? -15.689 4.409 7.796 1.00 90.75 82 ARG A C 1
ATOM 634 O O . ARG A 1 82 ? -15.714 3.189 7.599 1.00 90.75 82 ARG A O 1
ATOM 641 N N . LEU A 1 83 ? -14.671 5.037 8.368 1.00 93.06 83 LEU A N 1
ATOM 642 C CA . LEU A 1 83 ? -13.491 4.366 8.896 1.00 93.06 83 LEU A CA 1
ATOM 643 C C . LEU A 1 83 ? -13.198 4.913 10.285 1.00 93.06 83 LEU A C 1
ATOM 645 O O . LEU A 1 83 ? -13.019 6.108 10.438 1.00 93.06 83 LEU A O 1
ATOM 649 N N . ALA A 1 84 ? -13.107 4.041 11.281 1.00 92.94 84 ALA A N 1
ATOM 650 C CA . ALA A 1 84 ? -12.601 4.413 12.590 1.00 92.94 84 ALA A CA 1
ATOM 651 C C . ALA A 1 84 ? -11.073 4.266 12.630 1.00 92.94 84 ALA A C 1
ATOM 653 O O . ALA A 1 84 ? -10.543 3.268 12.141 1.00 92.94 84 ALA A O 1
ATOM 654 N N . SER A 1 85 ? -10.374 5.220 13.238 1.00 94.88 85 SER A N 1
ATOM 655 C CA . SER A 1 85 ? -8.933 5.169 13.504 1.00 94.88 85 SER A CA 1
ATOM 656 C C . SER A 1 85 ? -8.645 5.431 14.980 1.00 94.88 85 SER A C 1
ATOM 658 O O . SER A 1 85 ? -9.209 6.356 15.568 1.00 94.88 85 SER A O 1
ATOM 660 N N . ASP A 1 86 ? -7.762 4.631 15.575 1.00 94.69 86 ASP A N 1
ATOM 661 C CA . ASP A 1 86 ? -7.271 4.800 16.946 1.00 94.69 86 ASP A CA 1
ATOM 662 C C . ASP A 1 86 ? -5.788 5.178 16.966 1.00 94.69 86 ASP A C 1
ATOM 664 O O . ASP A 1 86 ? -5.022 4.814 16.074 1.00 94.69 86 ASP A O 1
ATOM 668 N N . SER A 1 87 ? -5.388 5.955 17.969 1.00 95.12 87 SER A N 1
ATOM 669 C CA . SER A 1 87 ? -4.065 6.572 18.033 1.00 95.12 87 SER A CA 1
ATOM 670 C C . SER A 1 87 ? -3.531 6.644 19.459 1.00 95.12 87 SER A C 1
ATOM 672 O O . SER A 1 87 ? -4.285 6.778 20.426 1.00 95.12 87 SER A O 1
ATOM 674 N N . ASP A 1 88 ? -2.204 6.665 19.572 1.00 94.88 88 ASP A N 1
ATOM 675 C CA . ASP A 1 88 ? -1.460 6.921 20.811 1.00 94.88 88 ASP A CA 1
ATOM 676 C C . ASP A 1 88 ? -1.713 8.330 21.394 1.00 94.88 88 ASP A C 1
ATOM 678 O O . ASP A 1 88 ? -1.198 8.675 22.458 1.00 94.88 88 ASP A O 1
ATOM 682 N N . ASP A 1 89 ? -2.486 9.184 20.714 1.00 94.50 89 ASP A N 1
ATOM 683 C CA . ASP A 1 89 ? -2.975 10.462 21.250 1.00 94.50 89 ASP A CA 1
ATOM 684 C C . ASP A 1 89 ? -4.187 10.312 22.187 1.00 94.50 89 ASP A C 1
ATOM 686 O O . ASP A 1 89 ? -4.735 11.314 22.647 1.00 94.50 89 ASP A O 1
ATOM 690 N N . VAL A 1 90 ? -4.577 9.070 22.504 1.00 93.12 90 VAL A N 1
ATOM 691 C CA . VAL A 1 90 ? -5.716 8.730 23.373 1.00 93.12 90 VAL A CA 1
ATOM 692 C C . VAL A 1 90 ? -7.052 9.178 22.757 1.00 93.12 90 VAL A C 1
ATOM 694 O O . VAL A 1 90 ? -8.028 9.436 23.462 1.00 93.12 90 VAL A O 1
ATOM 697 N N . THR A 1 91 ? -7.123 9.270 21.425 1.00 92.25 91 THR A N 1
ATOM 698 C CA . THR A 1 91 ? -8.355 9.589 20.699 1.00 92.25 91 THR A CA 1
ATOM 699 C C . THR A 1 91 ? -8.701 8.541 19.649 1.00 92.25 91 THR A C 1
ATOM 701 O O . THR A 1 91 ? -7.841 7.868 19.081 1.00 92.25 91 THR A O 1
ATOM 704 N N . VAL A 1 92 ? -10.003 8.437 19.378 1.00 92.56 92 VAL A N 1
ATOM 705 C CA . VAL A 1 92 ? -10.561 7.685 18.253 1.00 92.56 92 VAL A CA 1
ATOM 706 C C . VAL A 1 92 ? -11.256 8.677 17.325 1.00 92.56 92 VAL A C 1
ATOM 708 O O . VAL A 1 92 ? -12.007 9.538 17.793 1.00 92.56 92 VAL A O 1
ATOM 711 N N . LYS A 1 93 ? -11.006 8.573 16.020 1.00 91.56 93 LYS A N 1
ATOM 712 C CA . LYS A 1 93 ? -11.663 9.367 14.967 1.00 91.56 93 LYS A CA 1
ATOM 713 C C . LYS A 1 93 ? -12.455 8.448 14.040 1.00 91.56 93 LYS A C 1
ATOM 715 O O . LYS A 1 93 ? -12.158 7.261 13.986 1.00 91.56 93 LYS A O 1
ATOM 720 N N . ILE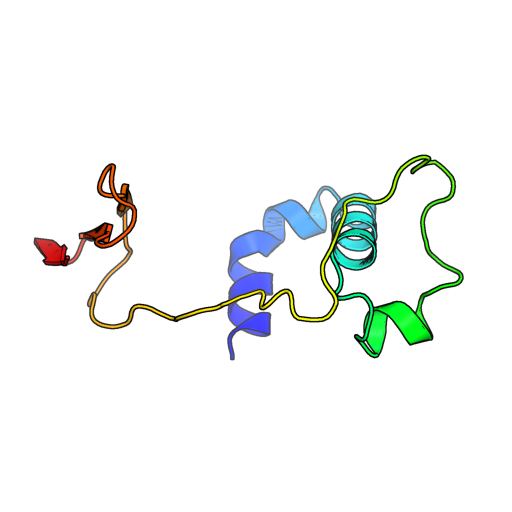 A 1 94 ? -13.486 8.982 13.382 1.00 90.12 94 ILE A N 1
ATOM 721 C CA . ILE A 1 94 ? -14.385 8.279 12.444 1.00 90.12 94 ILE A CA 1
ATOM 722 C C . ILE A 1 94 ? -14.490 9.087 11.150 1.00 90.12 94 ILE A C 1
ATOM 724 O O . ILE A 1 94 ? -14.455 10.334 11.277 1.00 90.12 94 ILE A O 1
#

InterPro domains:
  IPR001680 WD40 repeat [PF00400] (59-89)
  IPR001680 WD40 repeat [PS50082] (64-94)
  IPR015943 WD40/YVTN repeat-like-containing domain superfamily [G3DSA:2.130.10.10] (39-94)
  IPR036322 WD40-repeat-containing domain superfamily [SSF50978] (59-93)

Sequence (94 aa):
RDAHRFALSYRWVIEQAPLQAYASALVFALAGSLIKACFKAEEPDWIRTKPVVEADWNACLQTLEGHGNSVCSVAFSPDGQRLASDSDDVTVKI

Foldseek 3Di:
DVVVVVCVVCVVVCVVCVPVVVQVCQLQDAPPDPSVVVCVVVHDPVCPDRPPHDNPNDPDPDDDDDDPADWDDKDADPVRPDMWIDGPSRDIDD

Secondary structure (DSSP, 8-state):
-HHHHHHHHTHHHHHH-HHHHHHHHHHHS-TT-HHHHHTGGGS-TT-SS-----TT--S-S------SS-EEEEEE-TTSS-EEEEETTTEEE-

Organism: NCBI:txid314023

Radius of gyration: 17.13 Å; chains: 1; bounding box: 40×29×44 Å

pLDDT: mean 84.1, std 8.25, range [57.03, 95.12]